Protein AF-A0A0B7C414-F1 (a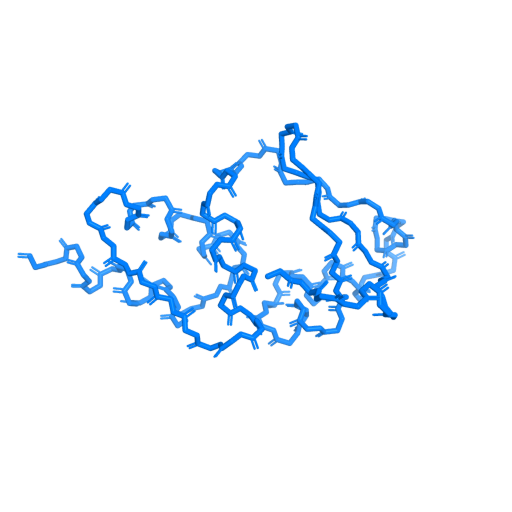fdb_monomer)

Foldseek 3Di:
DPPPLPPFQAWEAEPPDTDTDHLVLLVVQFVQSVCQCPDPDPSNNDRYDYDHPADPVLVVQSRVCSPPVDHDDDPVCLVRVLVVCVVRVRVVSNVVSVVVVVD

Sequence (103 aa):
MFEGGLLVDVTMCIQEYRIRCHRAVLAAASPYFRAMFTSDLHESRQQEVWLRETDPDAVRLLIGYAYSGKLEITPANAQNLLSTSSLLQMPSVQRACAKFMET

Nearest PDB structures (foldseek):
  8h37-assembly1_P  TM=9.613E-01  e=8.117E-11  Homo sapiens
  8h37-assembly1_A  TM=9.614E-01  e=9.866E-11  Homo sapiens
  8h33-assembly1_B  TM=9.599E-01  e=2.018E-10  Homo sapiens
  8h37-assembly1_N  TM=9.590E-01  e=1.891E-10  Homo sapiens
  8voj-assembly1_B  TM=9.490E-01  e=1.891E-10  Homo sapiens

pLDDT: mean 90.41, std 8.93, range [55.06, 97.0]

InterPro domains:
  IPR000210 BTB/POZ domain [PF00651] (2-102)
  IPR000210 BTB/POZ domain [PS50097] (8-75)
  IPR000210 BTB/POZ domain [SM00225] (8-103)
  IPR011333 SKP1/BTB/POZ domain superfamily [G3DSA:3.30.710.10] (1-103)
  IPR011333 SKP1/BTB/POZ domain superfamily [SSF54695] (1-101)

Structure (mmCIF, N/CA/C/O backbone):
data_AF-A0A0B7C414-F1
#
_entry.id   AF-A0A0B7C414-F1
#
loop_
_atom_site.group_PDB
_atom_site.id
_atom_site.type_symbol
_atom_site.label_atom_id
_atom_site.label_alt_id
_atom_site.label_comp_id
_atom_site.label_asym_id
_atom_site.label_entity_id
_atom_site.label_seq_id
_atom_site.pdbx_PDB_ins_code
_atom_site.Cartn_x
_atom_site.Cartn_y
_atom_site.Cartn_z
_atom_site.occupancy
_atom_site.B_iso_or_equiv
_atom_site.auth_seq_id
_atom_site.auth_comp_id
_atom_site.auth_asym_id
_atom_site.auth_atom_id
_atom_site.pdbx_PDB_model_num
ATOM 1 N N . MET A 1 1 ? -8.477 -8.302 -3.739 1.00 55.06 1 MET A N 1
ATOM 2 C CA . MET A 1 1 ? -7.216 -8.542 -4.488 1.00 55.06 1 MET A CA 1
ATOM 3 C C . MET A 1 1 ? -7.558 -8.496 -5.966 1.00 55.06 1 MET A C 1
ATOM 5 O O . MET A 1 1 ? -8.692 -8.804 -6.282 1.00 55.06 1 MET A O 1
ATOM 9 N N . PHE A 1 2 ? -6.664 -8.030 -6.840 1.00 64.06 2 PHE A N 1
ATOM 10 C CA . PHE A 1 2 ? -7.009 -7.727 -8.237 1.00 64.06 2 PHE A CA 1
ATOM 11 C C . PHE A 1 2 ? -7.367 -9.003 -9.018 1.00 64.06 2 PHE A C 1
ATOM 13 O O . PHE A 1 2 ? -6.495 -9.821 -9.296 1.00 64.06 2 PHE A O 1
ATOM 20 N N . GLU A 1 3 ? -8.646 -9.174 -9.352 1.00 56.72 3 GLU A N 1
ATOM 21 C CA . GLU A 1 3 ? -9.216 -10.458 -9.801 1.00 56.72 3 GLU A CA 1
ATOM 22 C C . GLU A 1 3 ? -8.848 -10.861 -11.241 1.00 56.72 3 GLU A C 1
ATOM 24 O O . GLU A 1 3 ? -9.121 -11.985 -11.643 1.00 56.72 3 GLU A O 1
ATOM 29 N N . GLY A 1 4 ? -8.174 -9.998 -12.010 1.00 65.56 4 GLY A N 1
ATOM 30 C CA . GLY A 1 4 ? -7.809 -10.293 -13.405 1.00 65.56 4 GLY A CA 1
ATOM 31 C C . GLY A 1 4 ? -6.316 -10.458 -13.694 1.00 65.56 4 GLY A C 1
ATOM 32 O O . GLY A 1 4 ? -5.964 -10.951 -14.759 1.00 65.56 4 GLY A O 1
ATOM 33 N N . GLY A 1 5 ? -5.420 -10.002 -12.807 1.00 75.44 5 GLY A N 1
ATOM 34 C CA . GLY A 1 5 ? -3.964 -10.007 -13.052 1.00 75.44 5 GLY A CA 1
ATOM 35 C C . GLY A 1 5 ? -3.488 -9.241 -14.304 1.00 75.44 5 GLY A C 1
ATOM 36 O O . GLY A 1 5 ? -2.314 -9.329 -14.658 1.00 75.44 5 GLY A O 1
ATOM 37 N N . LEU A 1 6 ? -4.375 -8.506 -14.977 1.00 85.94 6 LEU A N 1
ATOM 38 C CA . LEU A 1 6 ? -4.081 -7.725 -16.177 1.00 85.94 6 LEU A CA 1
ATOM 39 C C . LEU A 1 6 ? -3.272 -6.481 -15.814 1.00 85.94 6 LEU A C 1
ATOM 41 O O . LEU A 1 6 ? -3.548 -5.867 -14.793 1.00 85.94 6 LEU A O 1
ATOM 45 N N . LEU A 1 7 ? -2.315 -6.106 -16.670 1.00 88.12 7 LEU A N 1
ATOM 46 C CA . LEU A 1 7 ? -1.503 -4.879 -16.564 1.00 88.12 7 LEU A CA 1
ATOM 47 C C . LEU A 1 7 ? -0.677 -4.728 -15.273 1.00 88.12 7 LEU A C 1
ATOM 49 O O . LEU A 1 7 ? -0.113 -3.663 -15.035 1.00 88.12 7 LEU A O 1
ATOM 53 N N . VAL A 1 8 ? -0.556 -5.784 -14.464 1.00 91.25 8 VAL A N 1
ATOM 54 C CA . VAL A 1 8 ? 0.326 -5.776 -13.292 1.00 91.25 8 VAL A CA 1
ATOM 55 C C . VAL A 1 8 ? 1.786 -5.712 -13.741 1.00 91.25 8 VAL A C 1
ATOM 57 O O . VAL A 1 8 ? 2.256 -6.550 -14.511 1.00 91.25 8 VAL A O 1
ATOM 60 N N . ASP A 1 9 ? 2.498 -4.713 -13.245 1.00 92.38 9 ASP A N 1
ATOM 61 C CA . ASP A 1 9 ? 3.852 -4.333 -13.659 1.00 92.38 9 ASP A CA 1
ATOM 62 C C . ASP A 1 9 ? 4.834 -4.277 -12.474 1.00 92.38 9 ASP A C 1
ATOM 64 O O . ASP A 1 9 ? 6.015 -3.974 -12.652 1.00 92.38 9 ASP A O 1
ATOM 68 N N . VAL A 1 10 ? 4.366 -4.603 -11.263 1.00 93.31 10 VAL A N 1
ATOM 69 C CA . VAL A 1 10 ? 5.199 -4.766 -10.066 1.00 93.31 10 VAL A CA 1
ATOM 70 C C . VAL A 1 10 ? 4.629 -5.816 -9.111 1.00 93.31 10 VAL A C 1
ATOM 72 O O . VAL A 1 10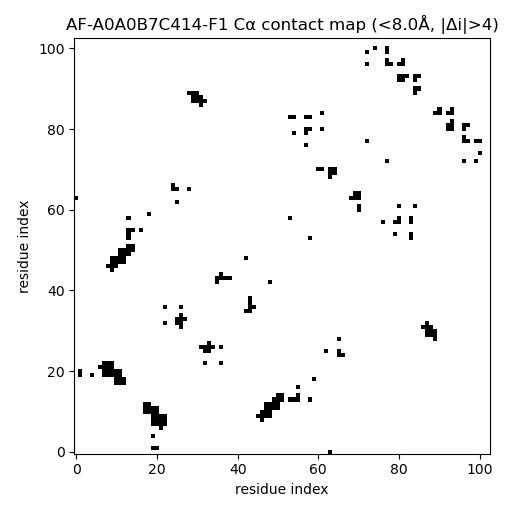 ? 3.413 -5.984 -8.969 1.00 93.31 10 VAL A O 1
ATOM 75 N N . THR A 1 11 ? 5.526 -6.511 -8.420 1.00 94.00 11 THR A N 1
ATOM 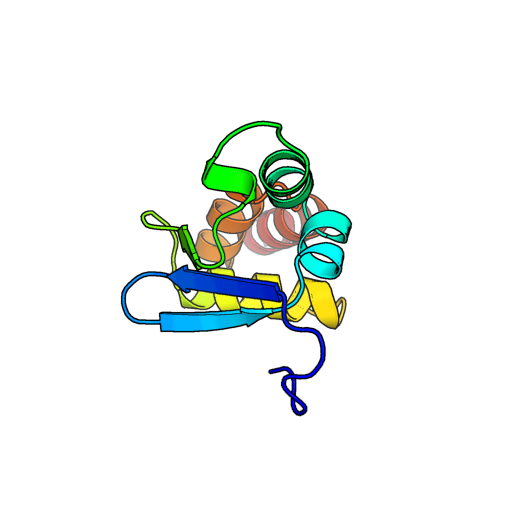76 C CA . THR A 1 11 ? 5.230 -7.411 -7.307 1.00 94.00 11 THR A CA 1
ATOM 77 C C . THR A 1 11 ? 5.825 -6.833 -6.028 1.00 94.00 11 THR A C 1
ATOM 79 O O . THR A 1 11 ? 7.036 -6.661 -5.919 1.00 94.00 11 THR A O 1
ATOM 82 N N . MET A 1 12 ? 4.975 -6.535 -5.050 1.00 93.06 12 MET A N 1
ATOM 83 C CA . MET A 1 12 ? 5.408 -6.153 -3.710 1.00 93.06 12 MET A CA 1
ATOM 84 C C . MET A 1 12 ? 5.717 -7.419 -2.914 1.00 93.06 12 MET A C 1
ATOM 86 O O . MET A 1 12 ? 4.843 -8.268 -2.729 1.00 93.06 12 MET A O 1
ATOM 90 N N . CYS A 1 13 ? 6.956 -7.532 -2.454 1.00 93.19 13 CYS A N 1
ATOM 91 C CA . CYS A 1 13 ? 7.461 -8.621 -1.634 1.00 93.19 13 CYS A CA 1
ATOM 92 C C . CYS A 1 13 ? 7.559 -8.134 -0.182 1.00 93.19 13 CYS A C 1
ATOM 94 O O . CYS A 1 13 ? 8.354 -7.242 0.126 1.00 93.19 13 CYS A O 1
ATOM 96 N N . ILE A 1 14 ? 6.741 -8.700 0.706 1.00 91.94 14 ILE A N 1
ATOM 97 C CA . ILE A 1 14 ? 6.715 -8.369 2.135 1.00 91.94 14 ILE A CA 1
ATOM 98 C C . ILE A 1 14 ? 6.869 -9.666 2.919 1.00 91.94 14 ILE A C 1
ATOM 100 O O . ILE A 1 14 ? 5.939 -10.466 2.967 1.00 91.94 14 ILE A O 1
ATOM 104 N N . GLN A 1 15 ? 8.044 -9.879 3.512 1.00 87.38 15 GLN A N 1
ATOM 105 C CA . GLN A 1 15 ? 8.408 -11.158 4.141 1.00 87.38 15 GLN A CA 1
ATOM 106 C C . GLN A 1 15 ? 8.190 -12.329 3.156 1.00 87.38 15 GLN A C 1
ATOM 108 O O . GLN A 1 15 ? 8.690 -12.263 2.030 1.00 87.38 15 GLN A O 1
ATOM 113 N N . GLU A 1 16 ? 7.450 -13.378 3.527 1.00 87.06 16 GLU A N 1
ATOM 114 C CA . GLU A 1 16 ? 7.068 -14.468 2.616 1.00 87.06 16 GLU A CA 1
ATOM 115 C C . GLU A 1 16 ? 5.936 -14.129 1.623 1.00 87.06 16 GLU A C 1
ATOM 117 O O . GLU A 1 16 ? 5.659 -14.912 0.709 1.00 87.06 16 GLU A O 1
ATOM 122 N N . TYR A 1 17 ? 5.280 -12.973 1.752 1.00 89.38 17 TYR A N 1
ATOM 123 C CA . TYR A 1 17 ? 4.114 -12.614 0.944 1.00 89.38 17 TYR A CA 1
ATOM 124 C C . TYR A 1 17 ? 4.492 -11.882 -0.342 1.00 89.38 17 TYR A C 1
ATOM 126 O O . TYR A 1 17 ? 5.356 -11.004 -0.371 1.00 89.38 17 TYR A O 1
ATOM 134 N N . ARG A 1 18 ? 3.772 -12.207 -1.421 1.00 92.19 18 ARG A N 1
ATOM 135 C CA . ARG A 1 18 ? 3.923 -11.585 -2.742 1.00 92.19 18 ARG A CA 1
ATOM 136 C C . ARG A 1 18 ? 2.583 -11.046 -3.221 1.00 92.19 18 ARG A C 1
ATOM 138 O O . ARG A 1 18 ? 1.619 -11.798 -3.358 1.00 92.19 18 ARG A O 1
ATOM 145 N N . ILE A 1 19 ? 2.524 -9.747 -3.503 1.00 91.81 19 ILE A N 1
ATOM 146 C CA . ILE A 1 19 ? 1.310 -9.057 -3.947 1.00 91.81 19 ILE A CA 1
ATOM 147 C C . ILE A 1 19 ? 1.570 -8.446 -5.322 1.00 91.81 19 ILE A C 1
ATOM 149 O O . ILE A 1 19 ? 2.385 -7.539 -5.458 1.00 91.81 19 ILE A O 1
ATOM 153 N N . ARG A 1 20 ? 0.863 -8.927 -6.348 1.00 92.94 20 ARG A N 1
ATOM 154 C CA . ARG A 1 20 ? 0.915 -8.348 -7.700 1.00 92.94 20 ARG A CA 1
ATOM 155 C C . ARG A 1 20 ? 0.025 -7.109 -7.776 1.00 92.94 20 ARG A C 1
ATOM 157 O O . ARG A 1 20 ? -1.122 -7.139 -7.328 1.00 92.94 20 ARG A O 1
ATOM 164 N N . CYS A 1 21 ? 0.544 -6.029 -8.347 1.00 93.69 21 CYS A N 1
ATOM 165 C CA . CYS A 1 21 ? -0.117 -4.726 -8.369 1.00 93.69 21 CYS A CA 1
ATOM 166 C C . CYS A 1 21 ? 0.398 -3.834 -9.511 1.00 93.69 21 CYS A C 1
ATOM 168 O O . CYS A 1 21 ? 1.242 -4.242 -10.305 1.00 93.69 21 CYS A O 1
ATOM 170 N N . HIS A 1 22 ? -0.160 -2.625 -9.583 1.00 93.88 22 HIS A N 1
ATOM 171 C CA . HIS A 1 22 ? 0.134 -1.606 -10.579 1.00 93.88 22 HIS A CA 1
ATOM 172 C C . HIS A 1 22 ? 0.963 -0.484 -9.965 1.00 93.88 22 HIS A C 1
ATOM 174 O O . HIS A 1 22 ? 0.530 0.159 -9.000 1.00 93.88 22 HIS A O 1
ATOM 180 N N . ARG A 1 23 ? 2.102 -0.175 -10.579 1.00 94.31 23 ARG A N 1
ATOM 181 C CA . ARG A 1 23 ? 2.965 0.948 -10.199 1.00 94.31 23 ARG A CA 1
ATOM 182 C C . ARG A 1 23 ? 2.204 2.264 -10.233 1.00 94.31 23 ARG A C 1
ATOM 184 O O . ARG A 1 23 ? 2.335 3.065 -9.313 1.00 94.31 23 ARG A O 1
ATOM 191 N N . ALA A 1 24 ? 1.359 2.455 -11.247 1.00 94.62 24 ALA A N 1
ATOM 192 C CA . ALA A 1 24 ? 0.565 3.670 -11.419 1.00 94.62 24 ALA A CA 1
ATOM 193 C C . ALA A 1 24 ? -0.374 3.944 -10.231 1.00 94.62 24 ALA A C 1
ATOM 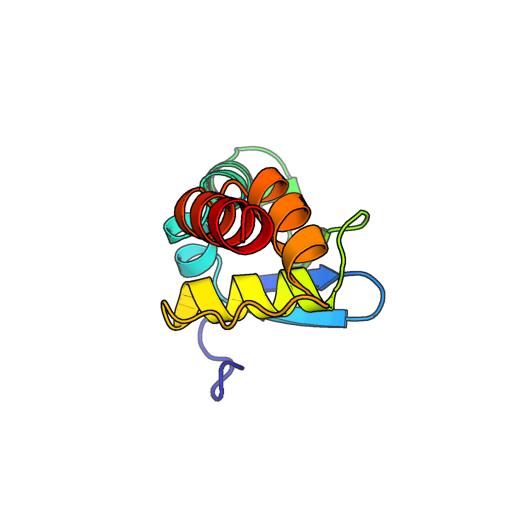195 O O . ALA A 1 24 ? -0.418 5.066 -9.728 1.00 94.62 24 ALA A O 1
ATOM 196 N N . VAL A 1 25 ? -1.085 2.922 -9.742 1.00 95.25 25 VAL A N 1
ATOM 197 C CA . VAL A 1 25 ? -2.013 3.076 -8.608 1.00 95.25 25 VAL A CA 1
ATOM 198 C C . VAL A 1 25 ? -1.248 3.370 -7.321 1.00 95.25 25 VAL A C 1
ATOM 200 O O . VAL A 1 25 ? -1.591 4.297 -6.590 1.00 95.25 25 VAL A O 1
ATOM 203 N N . LEU A 1 26 ? -0.168 2.628 -7.071 1.00 95.25 26 LEU A N 1
ATOM 204 C CA . LEU A 1 26 ? 0.672 2.844 -5.897 1.00 95.25 26 LEU A CA 1
ATOM 205 C C . LEU A 1 26 ? 1.316 4.243 -5.903 1.00 95.25 26 LEU A C 1
ATOM 207 O O . LEU A 1 26 ? 1.259 4.937 -4.893 1.00 95.25 26 LEU A O 1
ATOM 211 N N . ALA A 1 27 ? 1.842 4.708 -7.040 1.00 95.31 27 ALA A N 1
ATOM 212 C CA . ALA A 1 27 ? 2.410 6.053 -7.192 1.00 95.31 27 ALA A CA 1
ATOM 213 C C . ALA A 1 27 ? 1.370 7.184 -7.088 1.00 95.31 27 ALA A C 1
ATOM 215 O O 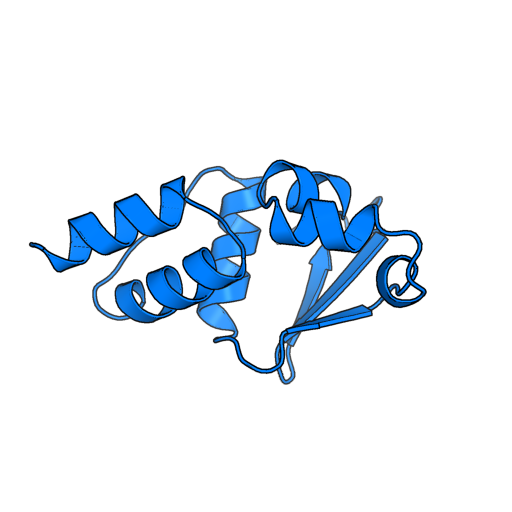. ALA A 1 27 ? 1.699 8.320 -6.723 1.00 95.31 27 ALA A O 1
ATOM 216 N N . ALA A 1 28 ? 0.109 6.912 -7.429 1.00 95.38 28 ALA A N 1
ATOM 217 C CA . ALA A 1 28 ? -0.981 7.857 -7.219 1.00 95.38 28 ALA A CA 1
ATOM 218 C C . ALA A 1 28 ? -1.314 8.002 -5.727 1.00 95.38 28 ALA A C 1
ATOM 220 O O . ALA A 1 28 ? -1.516 9.119 -5.257 1.00 95.38 28 ALA A O 1
ATOM 221 N N . ALA A 1 29 ? -1.324 6.890 -4.989 1.00 95.25 29 ALA A N 1
ATOM 222 C CA . ALA A 1 29 ? -1.702 6.853 -3.579 1.00 95.25 29 ALA A CA 1
ATOM 223 C C . ALA A 1 29 ? -0.562 7.210 -2.604 1.00 95.25 29 ALA A C 1
ATOM 225 O O . ALA A 1 29 ? -0.833 7.575 -1.460 1.00 95.25 29 ALA A O 1
ATOM 226 N N . SER A 1 30 ? 0.696 7.091 -3.035 1.00 96.38 30 SER A N 1
ATOM 227 C CA . SER A 1 30 ? 1.884 7.217 -2.187 1.00 96.38 30 SER A CA 1
ATOM 228 C C . SER A 1 30 ? 3.011 7.968 -2.911 1.00 96.38 30 SER A C 1
ATOM 230 O O . SER A 1 30 ? 3.527 7.491 -3.928 1.00 96.38 30 SER A O 1
ATOM 232 N N . PRO A 1 31 ? 3.467 9.116 -2.377 1.00 95.38 31 PRO A N 1
ATOM 233 C CA . PRO A 1 31 ? 4.667 9.796 -2.850 1.00 95.38 31 PRO A CA 1
ATOM 234 C C . PRO A 1 31 ? 5.937 8.946 -2.712 1.00 95.38 31 PRO A C 1
ATOM 236 O O . PRO A 1 31 ? 6.821 9.069 -3.554 1.00 95.38 31 PRO A O 1
ATOM 239 N N . TYR A 1 32 ? 6.014 8.046 -1.723 1.00 93.81 32 TYR A N 1
ATOM 240 C CA . TYR A 1 32 ? 7.121 7.090 -1.595 1.00 93.81 32 TYR A CA 1
ATOM 241 C C . TYR A 1 32 ? 7.218 6.191 -2.835 1.00 93.81 32 TYR A C 1
ATOM 243 O O . TYR A 1 32 ? 8.262 6.137 -3.487 1.00 93.81 32 TYR A O 1
ATOM 251 N N . PHE A 1 33 ? 6.110 5.548 -3.224 1.00 93.94 33 PHE A N 1
ATOM 252 C CA . PHE A 1 33 ? 6.087 4.715 -4.428 1.00 93.94 33 PHE A CA 1
ATOM 253 C C . PHE A 1 33 ? 6.270 5.534 -5.700 1.00 93.94 33 PHE A C 1
ATOM 255 O O . PHE A 1 33 ? 6.939 5.080 -6.624 1.00 93.94 33 PHE A O 1
ATOM 262 N N . ARG A 1 34 ? 5.736 6.759 -5.746 1.00 94.19 34 ARG A N 1
ATOM 263 C CA . ARG A 1 34 ? 5.979 7.668 -6.867 1.00 94.19 34 ARG A CA 1
ATOM 264 C C . ARG A 1 34 ? 7.469 7.916 -7.056 1.00 94.19 34 ARG A C 1
ATOM 266 O O . ARG A 1 34 ? 7.976 7.643 -8.135 1.00 94.19 34 ARG A O 1
ATOM 273 N N . ALA A 1 35 ? 8.158 8.369 -6.010 1.00 92.62 35 ALA A N 1
ATOM 274 C CA . ALA A 1 35 ? 9.587 8.649 -6.058 1.00 92.62 35 ALA A CA 1
ATOM 275 C C . ALA A 1 35 ? 10.394 7.401 -6.437 1.00 92.62 35 ALA A C 1
ATOM 277 O O . ALA A 1 35 ? 11.254 7.468 -7.311 1.00 92.62 35 ALA A O 1
ATOM 278 N N . MET A 1 36 ? 10.068 6.247 -5.846 1.00 91.38 36 MET A N 1
ATOM 279 C CA . MET A 1 36 ? 10.701 4.973 -6.183 1.00 91.38 36 MET A CA 1
ATOM 280 C C . MET A 1 36 ? 10.544 4.638 -7.672 1.00 91.38 36 MET A C 1
ATOM 282 O O . MET A 1 36 ? 11.530 4.328 -8.339 1.00 91.38 36 MET A O 1
ATOM 286 N N . PHE A 1 37 ? 9.326 4.731 -8.211 1.00 92.12 37 PHE A N 1
ATOM 287 C CA . PHE A 1 37 ? 9.017 4.290 -9.570 1.00 92.12 37 PHE A CA 1
ATOM 288 C C . PHE A 1 37 ? 9.406 5.269 -10.670 1.00 92.12 37 PHE A C 1
ATOM 290 O O . PHE A 1 37 ? 9.505 4.836 -11.818 1.00 92.12 37 PHE A O 1
ATOM 297 N N . THR A 1 38 ? 9.617 6.542 -10.339 1.00 89.56 38 THR A N 1
ATOM 298 C CA . THR A 1 38 ? 10.059 7.576 -11.285 1.00 89.56 38 THR A CA 1
ATOM 299 C C . THR A 1 38 ? 11.528 7.955 -11.118 1.00 89.56 38 THR A C 1
ATOM 301 O O . THR A 1 38 ? 11.978 8.885 -11.778 1.00 89.56 38 THR A O 1
ATOM 304 N N . SER A 1 39 ? 12.273 7.298 -10.225 1.00 84.38 39 SER A N 1
ATOM 305 C CA . SER A 1 39 ? 13.712 7.541 -10.083 1.00 84.38 39 SER A CA 1
ATOM 306 C C . SER A 1 39 ? 14.506 6.930 -11.244 1.00 84.38 39 SER A C 1
ATOM 308 O O . SER A 1 39 ? 14.131 5.894 -11.794 1.00 84.38 39 SER A O 1
ATOM 310 N N . ASP A 1 40 ? 15.647 7.531 -11.584 1.00 75.88 40 ASP A N 1
ATOM 311 C CA . ASP A 1 40 ? 16.590 6.981 -12.574 1.00 75.88 40 ASP A CA 1
ATOM 312 C C . ASP A 1 40 ? 17.436 5.817 -12.025 1.00 75.88 40 ASP A C 1
ATOM 314 O O . ASP A 1 40 ? 18.320 5.291 -12.705 1.00 75.88 40 ASP A O 1
ATOM 318 N N . LEU A 1 41 ? 17.170 5.406 -10.785 1.00 76.38 41 LEU A N 1
ATOM 319 C CA . LEU A 1 41 ? 17.889 4.344 -10.100 1.00 76.38 41 LEU A CA 1
ATOM 320 C C . LEU A 1 41 ? 17.496 2.966 -10.642 1.00 76.38 41 LEU A C 1
ATOM 322 O O . LEU A 1 41 ? 16.387 2.755 -11.130 1.00 76.38 41 LEU A O 1
ATOM 326 N N . HIS A 1 42 ? 18.403 1.996 -10.545 1.00 69.19 42 HIS A N 1
ATOM 327 C CA . HIS A 1 42 ? 18.162 0.641 -11.042 1.00 69.19 42 HIS A CA 1
ATOM 328 C C . HIS A 1 42 ? 16.971 -0.032 -10.339 1.00 69.19 42 HIS A C 1
ATOM 330 O O . HIS A 1 42 ? 16.215 -0.778 -10.962 1.00 69.19 42 HIS A O 1
ATOM 336 N N . GLU A 1 43 ? 16.768 0.291 -9.062 1.00 69.56 43 GLU A N 1
ATOM 337 C CA . GLU A 1 43 ? 15.655 -0.137 -8.219 1.00 69.56 43 GLU A CA 1
ATOM 338 C C . GLU A 1 43 ? 14.299 0.259 -8.803 1.00 69.56 43 GLU A C 1
ATOM 340 O O . GLU A 1 43 ? 13.332 -0.489 -8.663 1.00 69.56 43 GLU A O 1
ATOM 345 N N . SER A 1 44 ? 14.219 1.380 -9.529 1.00 73.12 44 SER A N 1
ATOM 346 C CA . SER A 1 44 ? 12.979 1.767 -10.197 1.00 73.12 44 SER A CA 1
ATOM 347 C C . SER A 1 44 ? 12.605 0.771 -11.288 1.00 73.12 44 SER A C 1
ATOM 349 O O . SER A 1 44 ? 11.429 0.592 -11.560 1.00 73.12 44 SER A O 1
ATOM 351 N N . ARG A 1 45 ? 13.541 0.042 -11.895 1.00 76.38 45 ARG A N 1
ATOM 352 C CA . ARG A 1 45 ? 13.240 -0.890 -12.998 1.00 76.38 45 ARG A CA 1
ATOM 353 C C . ARG A 1 45 ? 12.961 -2.315 -12.530 1.00 76.38 45 ARG A C 1
ATOM 355 O O . ARG A 1 45 ? 12.652 -3.174 -13.353 1.00 76.38 45 ARG A O 1
ATOM 362 N N . GLN A 1 46 ? 13.054 -2.568 -11.227 1.00 81.88 46 GLN A N 1
ATOM 363 C CA . GLN A 1 46 ? 12.808 -3.885 -10.661 1.00 81.88 46 GLN A CA 1
ATOM 364 C C . GLN A 1 46 ? 11.323 -4.251 -10.743 1.00 81.88 46 GLN A C 1
ATOM 366 O O . GLN A 1 46 ? 10.439 -3.438 -10.460 1.00 81.88 46 GLN A O 1
ATOM 371 N N . GLN A 1 47 ? 11.056 -5.501 -11.129 1.00 85.19 47 GLN A N 1
ATOM 372 C CA . GLN A 1 47 ? 9.706 -6.072 -11.107 1.00 85.19 47 GLN A CA 1
ATOM 373 C C . GLN A 1 47 ? 9.291 -6.513 -9.699 1.00 85.19 47 GLN A C 1
ATOM 375 O O . GLN A 1 47 ? 8.099 -6.664 -9.442 1.00 85.19 47 GLN A O 1
ATOM 380 N N . GLU A 1 48 ? 10.250 -6.699 -8.790 1.00 91.81 48 GLU A N 1
ATOM 381 C CA . GLU A 1 48 ? 10.012 -7.038 -7.389 1.00 91.81 48 GLU A CA 1
ATOM 382 C C . GLU A 1 48 ? 10.526 -5.929 -6.471 1.00 91.81 48 GLU A C 1
ATOM 384 O O . GLU A 1 48 ? 11.687 -5.529 -6.551 1.00 91.81 48 GLU A O 1
ATOM 389 N N . VAL A 1 49 ? 9.667 -5.457 -5.569 1.00 90.69 49 VAL A N 1
ATOM 390 C CA . VAL A 1 49 ? 9.999 -4.425 -4.582 1.00 90.69 49 VAL A CA 1
ATOM 391 C C . VAL A 1 49 ? 9.858 -5.003 -3.189 1.00 90.69 49 VAL A C 1
ATOM 393 O O . VAL A 1 49 ? 8.784 -5.463 -2.810 1.00 90.69 49 VAL A O 1
ATOM 396 N N . TRP A 1 50 ? 10.936 -4.946 -2.414 1.00 90.94 50 TRP A N 1
ATOM 397 C CA . TRP A 1 50 ? 10.994 -5.529 -1.080 1.00 90.94 50 TRP A CA 1
ATOM 398 C C . TRP A 1 50 ? 10.720 -4.488 0.004 1.00 90.94 50 TRP A C 1
ATOM 400 O O . TRP A 1 50 ? 11.466 -3.521 0.138 1.00 90.94 50 TRP A O 1
ATOM 410 N N . LEU A 1 51 ? 9.699 -4.731 0.827 1.00 90.25 51 LEU A N 1
ATOM 411 C CA . LEU A 1 51 ? 9.431 -3.972 2.050 1.00 90.25 51 LEU A CA 1
ATOM 412 C C . LEU A 1 51 ? 9.787 -4.851 3.255 1.00 90.25 51 LEU A C 1
ATOM 414 O O . LEU A 1 51 ? 8.970 -5.620 3.754 1.00 90.25 51 LEU A O 1
ATOM 418 N N . ARG A 1 52 ? 11.062 -4.811 3.660 1.00 82.44 52 ARG A N 1
ATOM 419 C CA . ARG A 1 52 ? 11.619 -5.749 4.655 1.00 82.44 52 ARG A CA 1
ATOM 420 C C . ARG A 1 52 ? 11.234 -5.419 6.096 1.00 82.44 52 ARG A C 1
ATOM 422 O O . ARG A 1 52 ? 11.096 -6.327 6.903 1.00 82.44 52 ARG A O 1
ATOM 429 N N . GLU A 1 53 ? 11.043 -4.142 6.404 1.00 80.75 53 GLU A N 1
ATOM 430 C CA . GLU A 1 53 ? 10.824 -3.643 7.770 1.00 80.75 53 GLU A CA 1
ATOM 431 C C . GLU A 1 53 ? 9.373 -3.192 7.990 1.00 80.75 53 GLU A C 1
ATOM 433 O O . GLU A 1 53 ? 9.100 -2.214 8.681 1.00 80.75 53 GLU A O 1
ATOM 438 N N . THR A 1 54 ? 8.421 -3.881 7.358 1.00 88.00 54 THR A N 1
ATOM 439 C CA . THR A 1 54 ? 6.994 -3.554 7.456 1.00 88.00 54 THR A CA 1
A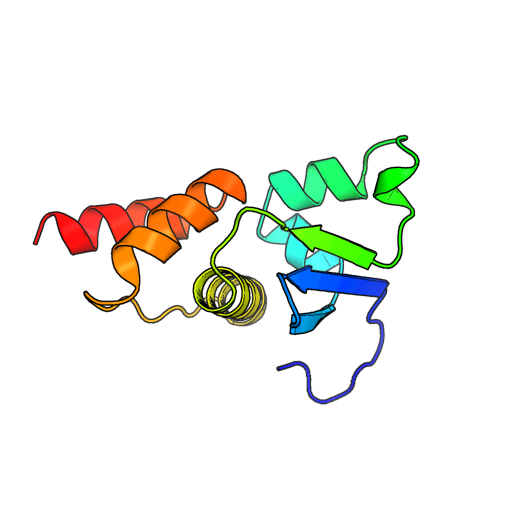TOM 440 C C . THR A 1 54 ? 6.157 -4.764 7.817 1.00 88.00 54 THR A C 1
ATOM 442 O O . THR A 1 54 ? 6.436 -5.879 7.375 1.00 88.00 54 THR A O 1
ATOM 445 N N . ASP A 1 55 ? 5.087 -4.507 8.561 1.00 90.69 55 ASP A N 1
ATOM 446 C CA . ASP A 1 55 ? 4.060 -5.488 8.882 1.00 90.69 55 ASP A CA 1
ATOM 447 C C . ASP A 1 55 ? 3.289 -5.911 7.606 1.00 90.69 55 ASP A C 1
ATOM 449 O O . ASP A 1 55 ? 2.750 -5.042 6.906 1.00 90.69 55 ASP A O 1
ATOM 453 N N . PRO A 1 56 ? 3.242 -7.215 7.258 1.00 92.19 56 PRO A N 1
ATOM 454 C CA . PRO A 1 56 ? 2.601 -7.690 6.031 1.00 92.19 56 PRO A CA 1
ATOM 455 C C . PRO A 1 56 ? 1.118 -7.340 5.940 1.00 92.19 56 PRO A C 1
ATOM 457 O O . PRO A 1 56 ? 0.640 -6.949 4.869 1.00 92.19 56 PRO A O 1
ATOM 460 N N . ASP A 1 57 ? 0.398 -7.437 7.057 1.00 93.75 57 ASP A N 1
ATOM 461 C CA . ASP A 1 57 ? -1.032 -7.156 7.107 1.00 93.75 57 ASP A CA 1
ATOM 462 C C . ASP A 1 57 ? -1.309 -5.665 6.910 1.00 93.75 57 ASP A C 1
ATOM 464 O O . ASP A 1 57 ? -2.159 -5.298 6.092 1.00 93.75 57 ASP A O 1
ATOM 468 N N . ALA A 1 58 ? -0.539 -4.791 7.563 1.00 95.31 58 ALA A N 1
ATOM 469 C CA . ALA A 1 58 ? -0.627 -3.352 7.352 1.00 95.31 58 ALA A CA 1
ATOM 470 C C . ALA A 1 58 ? -0.367 -2.977 5.886 1.00 95.31 58 ALA A C 1
ATOM 472 O O . ALA A 1 58 ? -1.158 -2.239 5.296 1.00 95.31 58 ALA A O 1
ATOM 473 N N . VAL A 1 59 ? 0.686 -3.513 5.255 1.00 95.00 59 VAL A N 1
ATOM 474 C CA . VAL A 1 59 ? 0.962 -3.236 3.833 1.00 95.00 59 VAL A CA 1
ATOM 475 C C . VAL A 1 59 ? -0.177 -3.732 2.947 1.00 95.00 59 VAL A C 1
ATOM 477 O O . VAL A 1 59 ? -0.629 -3.005 2.061 1.00 95.00 59 VAL A O 1
ATOM 480 N N . ARG A 1 60 ? -0.686 -4.944 3.187 1.00 94.38 60 ARG A N 1
ATOM 481 C CA . ARG A 1 60 ? -1.808 -5.502 2.424 1.00 94.38 60 ARG A CA 1
ATOM 482 C C . ARG A 1 60 ? -3.051 -4.614 2.518 1.00 94.38 60 ARG A C 1
ATOM 484 O O . ARG A 1 60 ? -3.694 -4.366 1.494 1.00 94.38 60 ARG A O 1
ATOM 491 N N . LEU A 1 61 ? -3.379 -4.124 3.713 1.00 95.75 61 LEU A N 1
ATOM 492 C CA . LEU A 1 61 ? -4.500 -3.212 3.941 1.00 95.75 61 LEU A CA 1
ATOM 493 C C . LEU A 1 61 ? -4.290 -1.863 3.241 1.00 95.75 61 LEU A C 1
ATOM 495 O O . LEU A 1 61 ? -5.206 -1.372 2.583 1.00 95.75 61 LEU A O 1
ATOM 499 N N . LEU A 1 62 ? -3.084 -1.293 3.305 1.00 96.19 62 LEU A N 1
ATOM 500 C CA . LEU A 1 62 ? -2.749 -0.027 2.642 1.00 96.19 62 LEU A CA 1
ATOM 501 C C . LEU A 1 62 ? -2.776 -0.134 1.114 1.00 96.19 62 LEU A C 1
ATOM 503 O O . LEU A 1 62 ? -3.268 0.774 0.442 1.00 96.19 62 LEU A O 1
ATOM 507 N N . ILE A 1 63 ? -2.318 -1.257 0.554 1.00 94.88 63 ILE A N 1
ATOM 508 C CA . ILE A 1 63 ? -2.478 -1.545 -0.875 1.00 94.88 63 ILE A CA 1
ATOM 509 C C . ILE A 1 63 ? -3.971 -1.646 -1.204 1.00 94.88 63 ILE A C 1
ATOM 511 O O . ILE A 1 63 ? -4.424 -1.023 -2.158 1.00 94.88 63 ILE A O 1
ATOM 515 N N . GLY A 1 64 ? -4.762 -2.367 -0.404 1.00 94.62 64 GLY A N 1
ATOM 516 C CA . GLY A 1 64 ? -6.218 -2.434 -0.570 1.00 94.62 64 GLY A CA 1
ATOM 517 C C . GLY A 1 64 ? -6.890 -1.054 -0.557 1.00 94.62 64 GLY A C 1
ATOM 518 O O . GLY A 1 64 ? -7.743 -0.769 -1.403 1.00 94.62 64 GLY A O 1
ATOM 519 N N . TYR A 1 65 ? -6.456 -0.173 0.342 1.00 96.06 65 TYR A N 1
ATOM 520 C CA . TYR A 1 65 ? -6.896 1.218 0.406 1.00 96.06 65 TYR A CA 1
ATOM 521 C C . TYR A 1 65 ? -6.510 2.011 -0.850 1.00 96.06 65 TYR A C 1
ATOM 523 O O . TYR A 1 65 ? -7.349 2.737 -1.374 1.00 96.06 65 TYR A O 1
ATOM 531 N N . ALA A 1 66 ? -5.302 1.833 -1.395 1.00 95.38 66 ALA A N 1
ATOM 532 C CA . ALA A 1 66 ? -4.879 2.514 -2.624 1.00 95.38 66 ALA A CA 1
ATOM 533 C C . ALA A 1 66 ? -5.801 2.222 -3.825 1.00 95.38 66 ALA A C 1
ATOM 535 O O . ALA A 1 66 ? -5.970 3.078 -4.689 1.00 95.38 66 ALA A O 1
ATOM 536 N N . TYR A 1 67 ? -6.425 1.041 -3.864 1.00 93.12 67 TYR A N 1
ATOM 537 C CA . TYR A 1 67 ? -7.371 0.666 -4.921 1.00 93.12 67 TYR A CA 1
ATOM 538 C C . TYR A 1 67 ? -8.827 1.014 -4.621 1.00 93.12 67 TYR A C 1
ATOM 540 O O . TYR A 1 67 ? -9.589 1.281 -5.545 1.00 93.12 67 TYR A O 1
ATOM 548 N N . SER A 1 68 ? -9.244 0.942 -3.357 1.00 94.38 68 SER A N 1
ATOM 549 C CA . SER A 1 68 ? -10.664 1.033 -2.989 1.00 94.38 68 SER A CA 1
ATOM 550 C C . SER A 1 68 ? -11.058 2.358 -2.340 1.00 94.38 68 SER A C 1
ATOM 552 O O . SER A 1 68 ? -12.247 2.654 -2.241 1.00 94.38 68 SER A O 1
ATOM 554 N N . GLY A 1 69 ? -10.083 3.123 -1.842 1.00 93.75 69 GLY A N 1
ATOM 555 C CA . GLY A 1 69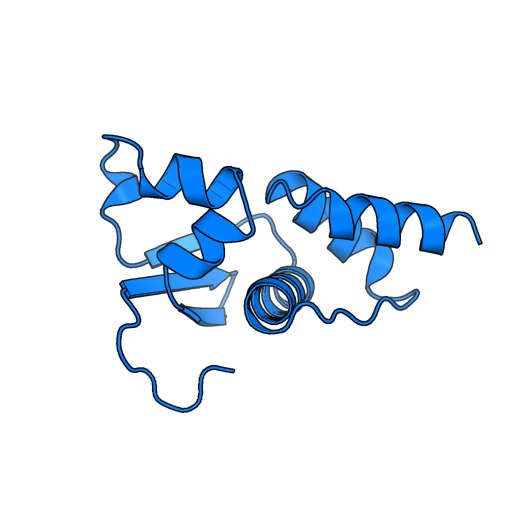 ? -10.303 4.280 -0.974 1.00 93.75 69 GLY A CA 1
ATOM 556 C C . GLY A 1 69 ? -10.891 3.931 0.399 1.00 93.75 69 GLY A C 1
ATOM 557 O O . GLY A 1 69 ? -11.240 4.836 1.153 1.00 93.75 69 GLY A O 1
ATOM 558 N N . LYS A 1 70 ? -11.025 2.641 0.738 1.00 94.31 70 LYS A N 1
ATOM 559 C CA . LYS A 1 70 ? -11.630 2.156 1.986 1.00 94.31 70 LYS A CA 1
ATOM 560 C C . LYS A 1 70 ? -10.579 1.471 2.852 1.00 94.31 70 LYS A C 1
ATOM 562 O O . LYS A 1 70 ? -9.752 0.717 2.347 1.00 94.31 70 LYS A O 1
ATOM 567 N N . LEU A 1 71 ? -10.622 1.738 4.153 1.00 95.25 71 LEU A N 1
ATOM 568 C CA . LEU A 1 71 ? -9.735 1.139 5.145 1.00 95.25 71 LEU A CA 1
ATOM 569 C C . LEU A 1 71 ? -10.478 1.010 6.471 1.00 95.25 71 LEU A C 1
ATOM 571 O O . LEU A 1 71 ? -11.055 1.984 6.950 1.00 95.25 71 LEU A O 1
ATOM 575 N N . GLU A 1 72 ? -10.444 -0.182 7.054 1.00 95.75 72 GLU A N 1
ATOM 576 C CA . GLU A 1 72 ? -10.998 -0.443 8.378 1.00 95.75 72 GLU A CA 1
ATOM 577 C C . GLU A 1 72 ? -9.880 -0.395 9.422 1.00 95.75 72 GLU A C 1
ATOM 579 O O . GLU A 1 72 ? -8.912 -1.160 9.364 1.00 95.75 72 GLU A O 1
ATOM 584 N N . ILE A 1 73 ? -10.013 0.536 10.364 1.00 96.94 73 ILE A N 1
ATOM 585 C CA . ILE A 1 73 ? -9.064 0.728 11.459 1.00 96.94 73 ILE A CA 1
ATOM 586 C C . ILE A 1 73 ? -9.655 0.079 12.707 1.00 96.94 73 ILE A C 1
ATOM 588 O O . ILE A 1 73 ? -10.808 0.318 13.059 1.00 96.94 73 ILE A O 1
ATOM 592 N N . THR A 1 74 ? -8.850 -0.744 13.366 1.00 96.50 74 THR A N 1
ATOM 593 C CA . THR A 1 74 ? -9.192 -1.479 14.584 1.00 96.50 74 THR A CA 1
ATOM 594 C C . THR A 1 74 ? -8.087 -1.277 15.622 1.00 96.50 74 THR A C 1
ATOM 596 O O . THR A 1 74 ? -6.949 -0.984 15.246 1.00 96.50 74 THR A O 1
ATOM 599 N N . PRO A 1 75 ? -8.346 -1.494 16.924 1.00 95.38 75 PRO A N 1
ATOM 600 C CA . PRO A 1 75 ? -7.305 -1.369 17.948 1.00 95.38 75 PRO A CA 1
ATOM 601 C C . PRO A 1 75 ? -6.096 -2.283 17.700 1.00 95.38 75 PRO A C 1
ATOM 603 O O . PRO A 1 75 ? -4.972 -1.923 18.028 1.00 95.38 75 PRO A O 1
ATOM 606 N N . ALA A 1 76 ? -6.315 -3.443 17.072 1.00 95.44 76 ALA A N 1
ATOM 607 C CA . ALA A 1 76 ? -5.258 -4.403 16.769 1.00 95.44 76 ALA A CA 1
ATOM 608 C C . ALA A 1 76 ? -4.338 -3.959 15.618 1.00 95.44 76 ALA A C 1
ATOM 610 O O . ALA A 1 76 ? -3.170 -4.335 15.601 1.00 95.44 76 ALA A O 1
ATOM 611 N N . ASN A 1 77 ? -4.844 -3.175 14.656 1.00 96.25 77 ASN A N 1
ATOM 612 C CA . ASN A 1 77 ? -4.082 -2.786 13.464 1.00 96.25 77 ASN A CA 1
ATOM 613 C C . ASN A 1 77 ? -3.657 -1.307 13.446 1.00 96.25 77 ASN A C 1
ATOM 615 O O . ASN A 1 77 ? -2.771 -0.953 12.668 1.00 96.25 77 ASN A O 1
ATOM 619 N N . ALA A 1 78 ? -4.238 -0.450 14.295 1.00 96.38 78 ALA A N 1
ATOM 620 C CA . ALA A 1 78 ? -4.063 1.002 14.231 1.00 96.38 78 ALA A CA 1
ATOM 621 C C . ALA A 1 78 ? -2.595 1.440 14.334 1.00 96.38 78 ALA A C 1
ATOM 623 O O . ALA A 1 78 ? -2.143 2.270 13.542 1.00 96.38 78 ALA A O 1
ATOM 624 N N . GLN A 1 79 ? -1.829 0.845 15.253 1.00 95.62 79 GLN A N 1
ATOM 625 C CA . GLN A 1 79 ? -0.421 1.192 15.449 1.00 95.62 79 GLN A CA 1
ATOM 626 C C . GLN A 1 79 ? 0.443 0.792 14.244 1.00 95.62 79 GLN A C 1
ATOM 628 O O . GLN A 1 79 ? 1.243 1.597 13.761 1.00 95.62 79 GLN A O 1
ATOM 633 N N . ASN A 1 80 ? 0.254 -0.422 13.717 1.00 95.81 80 ASN A N 1
ATOM 634 C CA . ASN A 1 80 ? 0.996 -0.907 12.550 1.00 95.81 80 ASN A CA 1
ATOM 635 C C . ASN A 1 80 ? 0.618 -0.124 11.286 1.00 95.81 80 ASN A C 1
ATOM 637 O O . ASN A 1 80 ? 1.495 0.230 10.492 1.00 95.81 80 ASN A O 1
ATOM 641 N N . LEU A 1 81 ? -0.668 0.205 11.116 1.00 97.00 81 LEU A N 1
ATOM 642 C CA . LEU A 1 81 ? -1.146 1.056 10.029 1.00 97.00 81 LEU A CA 1
ATOM 643 C C . LEU A 1 81 ? -0.567 2.465 10.124 1.00 97.00 81 LEU A C 1
ATOM 645 O O . LEU A 1 81 ? -0.151 3.002 9.098 1.00 97.00 81 LEU A O 1
ATOM 649 N N . LEU A 1 82 ? -0.479 3.058 11.318 1.00 96.50 82 LEU A N 1
ATOM 650 C CA . LEU A 1 82 ? 0.145 4.367 11.495 1.00 96.50 82 LEU A CA 1
ATOM 651 C C . LEU A 1 82 ? 1.621 4.334 11.081 1.00 96.50 82 LEU A C 1
ATOM 653 O O . LEU A 1 82 ? 2.031 5.123 10.230 1.00 96.50 82 LEU A O 1
ATOM 657 N N . SER A 1 83 ? 2.405 3.401 11.625 1.00 95.25 83 SER A N 1
ATOM 658 C CA . SER A 1 83 ? 3.837 3.291 11.317 1.00 95.25 83 SER A CA 1
ATOM 659 C C . SER A 1 83 ? 4.083 3.032 9.826 1.00 95.25 83 SER A C 1
ATOM 661 O O . SER A 1 83 ? 4.881 3.721 9.189 1.00 95.25 83 SER A O 1
ATOM 663 N N . THR A 1 84 ? 3.342 2.095 9.230 1.00 95.19 84 THR A N 1
ATOM 664 C CA . THR A 1 84 ? 3.513 1.727 7.815 1.00 95.19 84 THR A CA 1
ATOM 665 C C . THR A 1 84 ? 3.025 2.833 6.881 1.00 95.19 84 THR A C 1
ATOM 667 O O . THR A 1 84 ? 3.682 3.144 5.891 1.00 95.19 84 THR A O 1
ATOM 670 N N . SER A 1 85 ? 1.900 3.484 7.195 1.00 95.94 85 SER A N 1
ATOM 671 C CA . SER A 1 85 ? 1.417 4.619 6.400 1.00 95.94 85 SER A CA 1
ATOM 672 C C . SER A 1 85 ? 2.343 5.828 6.506 1.00 95.94 85 SER A C 1
ATOM 674 O O . SER A 1 85 ? 2.432 6.586 5.541 1.00 95.94 85 SER A O 1
ATOM 676 N N . SER A 1 86 ? 3.061 5.997 7.624 1.00 95.12 86 SER A N 1
ATOM 677 C CA . SER A 1 86 ? 4.153 6.969 7.771 1.00 95.12 86 SER A CA 1
ATOM 678 C C . SER A 1 86 ? 5.272 6.705 6.768 1.00 95.12 86 SER A C 1
ATOM 680 O O . SER A 1 86 ? 5.551 7.557 5.921 1.00 95.12 86 SER A O 1
ATOM 682 N N . LEU A 1 87 ? 5.816 5.483 6.775 1.00 93.88 87 LEU A N 1
ATOM 683 C CA . LEU A 1 87 ? 6.867 5.049 5.852 1.00 93.88 87 LEU A CA 1
ATOM 684 C C . LEU A 1 87 ? 6.453 5.206 4.383 1.00 93.88 87 LEU A C 1
ATOM 686 O O . LEU A 1 87 ? 7.183 5.783 3.579 1.00 93.88 87 LEU A O 1
ATOM 690 N N . LEU A 1 88 ? 5.256 4.727 4.040 1.00 94.62 88 LEU A N 1
ATOM 691 C CA . LEU A 1 88 ? 4.722 4.786 2.680 1.00 94.62 88 LEU A CA 1
ATOM 692 C C . LEU A 1 88 ? 4.175 6.172 2.314 1.00 94.62 88 LEU A C 1
ATOM 694 O O . LEU A 1 88 ? 3.623 6.336 1.228 1.00 94.62 88 LEU A O 1
ATOM 698 N N . GLN A 1 89 ? 4.311 7.174 3.183 1.00 96.50 89 GLN A N 1
ATOM 699 C CA . GLN A 1 89 ? 3.853 8.542 2.952 1.00 96.50 89 GLN A CA 1
ATOM 700 C C . GLN A 1 89 ? 2.381 8.600 2.503 1.00 96.50 89 GLN A C 1
ATOM 702 O O . GLN A 1 89 ? 2.049 9.158 1.462 1.00 96.50 89 GLN A O 1
ATOM 707 N N . MET A 1 90 ? 1.468 8.030 3.290 1.00 96.81 90 MET A N 1
ATOM 708 C CA . MET A 1 90 ? 0.018 8.073 3.048 1.00 96.81 90 MET A CA 1
ATOM 709 C C . MET A 1 90 ? -0.699 8.928 4.119 1.00 96.81 90 MET A C 1
ATOM 711 O O . MET A 1 90 ? -1.340 8.373 5.017 1.00 96.81 90 MET A O 1
ATOM 715 N N . PRO A 1 91 ? -0.643 10.280 4.048 1.00 94.44 91 PRO A N 1
ATOM 716 C CA . PRO A 1 91 ? -1.076 11.170 5.132 1.00 94.44 91 PRO A CA 1
ATOM 717 C C . PRO A 1 91 ? -2.534 11.009 5.561 1.00 94.44 91 PRO A C 1
ATOM 719 O O . PRO A 1 91 ? -2.859 11.190 6.731 1.00 94.44 91 PRO A O 1
ATOM 722 N N . SER A 1 92 ? -3.434 10.687 4.628 1.00 95.31 92 SER A N 1
ATOM 723 C CA . SER A 1 92 ? -4.852 10.485 4.948 1.00 95.31 92 SER A CA 1
ATOM 724 C C . SER A 1 92 ? -5.059 9.304 5.893 1.00 95.31 92 SER A C 1
ATOM 726 O O . SER A 1 92 ? -5.850 9.411 6.826 1.00 95.31 92 SER A O 1
ATOM 728 N N . VAL A 1 93 ? -4.305 8.217 5.698 1.00 96.50 93 VAL A N 1
ATOM 729 C CA . VAL A 1 93 ? -4.361 7.043 6.576 1.00 96.50 93 VAL A CA 1
ATOM 730 C C . VAL A 1 93 ? -3.672 7.331 7.905 1.00 96.50 93 VAL A C 1
ATOM 732 O O . VAL A 1 93 ? -4.239 7.021 8.949 1.00 96.50 93 VAL A O 1
ATOM 735 N N . GLN A 1 94 ? -2.508 7.991 7.880 1.00 95.31 94 GLN A N 1
ATOM 736 C CA . GLN A 1 94 ? -1.788 8.380 9.099 1.00 95.31 94 GLN A CA 1
ATOM 737 C C . GLN A 1 94 ? -2.686 9.190 10.040 1.00 95.31 94 GLN A C 1
ATOM 739 O O . GLN A 1 94 ? -2.839 8.840 11.207 1.00 95.31 94 GLN A O 1
ATOM 744 N N . ARG A 1 95 ? -3.342 10.239 9.520 1.00 96.06 95 ARG A N 1
ATOM 745 C CA . ARG A 1 95 ? -4.258 11.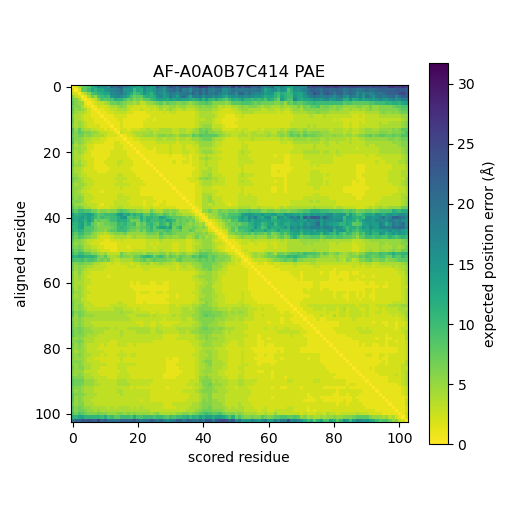080 10.307 1.00 96.06 95 ARG A CA 1
ATOM 746 C C . ARG A 1 95 ? -5.444 10.294 10.853 1.00 96.06 95 ARG A C 1
ATOM 748 O O . ARG A 1 95 ? -5.844 10.525 11.989 1.00 96.06 95 ARG A O 1
ATOM 755 N N . ALA A 1 96 ? -6.008 9.383 10.060 1.00 96.50 96 ALA A N 1
ATOM 756 C CA . ALA A 1 96 ? -7.118 8.549 10.504 1.00 96.50 96 ALA A CA 1
ATOM 757 C C . ALA A 1 96 ? -6.701 7.606 11.646 1.00 96.50 96 ALA A C 1
ATOM 759 O O . ALA A 1 96 ? -7.430 7.494 12.627 1.00 96.50 96 ALA A O 1
ATOM 760 N N . CYS A 1 97 ? -5.515 6.992 11.558 1.00 96.94 97 CYS A N 1
ATOM 761 C CA . CYS A 1 97 ? -4.988 6.119 12.610 1.00 96.94 97 CYS A CA 1
ATOM 762 C C . CYS A 1 97 ? -4.644 6.904 13.881 1.00 96.94 97 CYS A C 1
ATOM 764 O O . CYS A 1 97 ? -5.015 6.476 14.967 1.00 96.94 97 CYS A O 1
ATOM 766 N N . ALA A 1 98 ? -3.991 8.066 13.752 1.00 95.06 98 ALA A N 1
ATOM 767 C CA . ALA A 1 98 ? -3.675 8.934 14.888 1.00 95.06 98 ALA A CA 1
ATOM 768 C C . ALA A 1 98 ? -4.946 9.351 15.643 1.00 95.06 98 ALA A C 1
ATOM 770 O O . ALA A 1 98 ? -5.056 9.111 16.840 1.00 95.06 98 ALA A O 1
ATOM 771 N N . LYS A 1 99 ? -5.956 9.845 14.915 1.00 96.00 99 LYS A N 1
ATOM 772 C CA . LYS A 1 99 ? -7.254 10.211 15.494 1.00 96.00 99 LYS A CA 1
ATOM 773 C C . LYS A 1 99 ? -7.946 9.029 16.181 1.00 96.00 99 LYS A C 1
ATOM 775 O O . LYS A 1 99 ? -8.570 9.212 17.218 1.00 96.00 99 LYS A O 1
ATOM 780 N N . PHE A 1 100 ? -7.861 7.832 15.601 1.00 96.06 100 PHE A N 1
ATOM 781 C CA . PHE A 1 100 ? -8.453 6.631 16.189 1.00 96.06 100 PHE A CA 1
ATOM 782 C C . PHE A 1 100 ? -7.813 6.267 17.538 1.00 96.06 100 PHE A C 1
ATOM 784 O O . PHE A 1 100 ? -8.522 5.827 18.430 1.00 96.06 100 PHE A O 1
ATOM 791 N N . MET A 1 101 ? -6.501 6.466 17.700 1.00 92.69 101 MET A N 1
ATOM 792 C CA . MET A 1 101 ? -5.770 6.112 18.931 1.00 92.69 101 MET A CA 1
ATOM 793 C C . MET A 1 101 ? -5.827 7.181 20.029 1.00 92.69 101 MET A C 1
ATOM 795 O O . MET A 1 101 ? -5.479 6.900 21.169 1.00 92.69 101 MET A O 1
ATOM 799 N N . GLU A 1 102 ? -6.252 8.400 19.701 1.00 90.50 102 GLU A N 1
ATOM 800 C CA . GLU A 1 102 ? -6.564 9.444 20.687 1.00 90.50 102 GLU A CA 1
ATOM 801 C C . GLU A 1 102 ? -7.920 9.216 21.386 1.00 90.50 102 GLU A C 1
ATOM 803 O O . GLU A 1 102 ? -8.266 9.966 22.299 1.00 90.50 102 GLU A O 1
ATOM 808 N N . THR A 1 103 ? -8.691 8.216 20.938 1.00 64.94 103 THR A N 1
ATOM 809 C CA . THR A 1 103 ? -10.022 7.858 21.458 1.00 64.94 103 THR A CA 1
ATOM 810 C C . THR A 1 103 ? -9.925 6.692 22.434 1.00 64.94 103 THR A C 1
ATOM 812 O O . THR A 1 103 ? -10.603 6.760 23.484 1.00 64.94 103 THR A O 1
#

Radius of gyration: 13.52 Å; Cα contacts (8 Å, |Δi|>4): 130; chains: 1; bounding box: 30×26×38 Å

Mean predicted aligned error: 4.28 Å

Solvent-accessibl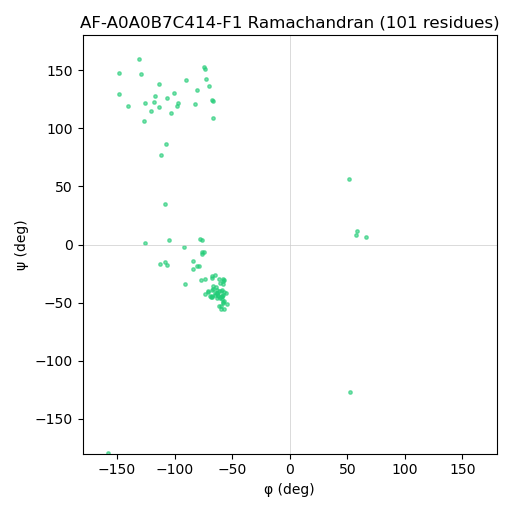e surface area (backbone atoms only — not comparable to full-atom values): 5918 Å² total; per-residue (Å²): 127,78,91,74,72,70,85,54,65,30,28,44,32,29,79,96,45,77,46,76,37,45,58,68,49,46,29,70,53,10,61,46,46,30,53,46,59,71,40,94,50,74,73,32,73,46,51,66,48,76,44,81,92,52,60,54,66,40,51,53,48,52,53,48,20,54,78,66,78,50,78,90,82,44,90,90,46,26,66,55,37,27,56,47,24,55,72,42,45,26,66,74,55,26,53,52,27,52,59,59,73,77,107

Organism: NCBI:txid1028688

Secondary structure (DSSP, 8-state):
--TT-TT--EEEEETTEEEEE-HHHHHHH-HHHHHHHHSSSGGGG-SEEE-TTS-HHHHHHHHHHHHHS-----TTTHHHHHHHHHHTT-HHHHHHHHHHHT-